Protein AF-A0A523JQK7-F1 (afdb_monomer)

pLDDT: mean 73.43, std 17.69, range [40.44, 92.81]

Structure (mmCIF, N/CA/C/O backbone):
data_AF-A0A523JQK7-F1
#
_entry.id   AF-A0A523JQK7-F1
#
loop_
_atom_site.group_PDB
_atom_site.id
_atom_site.type_symbol
_atom_site.label_atom_id
_atom_site.label_alt_id
_atom_site.label_comp_id
_atom_site.label_asym_id
_atom_site.label_entity_id
_atom_site.label_seq_id
_atom_site.pdbx_PDB_ins_code
_atom_site.Cartn_x
_atom_site.Cartn_y
_atom_site.Cartn_z
_atom_site.occupancy
_atom_site.B_iso_or_equiv
_atom_site.auth_seq_id
_atom_site.auth_comp_id
_atom_site.auth_asym_id
_atom_site.auth_atom_id
_atom_site.pdbx_PDB_model_num
ATOM 1 N N . MET A 1 1 ? 10.931 -3.585 10.293 1.00 52.03 1 MET A N 1
ATOM 2 C CA . MET A 1 1 ? 10.736 -2.629 9.185 1.00 52.03 1 MET A CA 1
ATOM 3 C C . MET A 1 1 ? 9.616 -3.220 8.362 1.00 52.03 1 MET A C 1
ATOM 5 O O . MET A 1 1 ? 9.779 -4.359 7.958 1.00 52.03 1 MET A O 1
ATOM 9 N N . ALA A 1 2 ? 8.467 -2.553 8.264 1.00 59.91 2 ALA A N 1
ATOM 10 C CA . ALA A 1 2 ? 7.361 -3.056 7.457 1.00 59.91 2 ALA A CA 1
ATOM 11 C C . ALA A 1 2 ? 7.669 -2.751 5.986 1.00 59.91 2 ALA A C 1
ATOM 13 O O . ALA A 1 2 ? 7.754 -1.583 5.600 1.00 59.91 2 ALA A O 1
ATOM 14 N N . ASP A 1 3 ? 7.920 -3.791 5.201 1.00 69.75 3 ASP A N 1
ATOM 15 C CA . ASP A 1 3 ? 8.023 -3.722 3.749 1.00 69.75 3 ASP A CA 1
ATOM 16 C C . ASP A 1 3 ? 6.620 -3.743 3.128 1.00 69.75 3 ASP A C 1
ATOM 18 O O . ASP A 1 3 ? 5.775 -4.565 3.486 1.00 69.75 3 ASP A O 1
ATOM 22 N N . PHE A 1 4 ? 6.341 -2.788 2.236 1.00 82.81 4 PHE A N 1
ATOM 23 C CA . PHE A 1 4 ? 5.102 -2.756 1.466 1.00 82.81 4 PHE A CA 1
ATOM 24 C C . PHE A 1 4 ? 5.418 -2.799 -0.024 1.00 82.81 4 PHE A C 1
ATOM 26 O O . PHE A 1 4 ? 6.168 -1.971 -0.549 1.00 82.81 4 PHE A O 1
ATOM 33 N N . SER A 1 5 ? 4.784 -3.737 -0.719 1.00 87.19 5 SER A N 1
ATOM 34 C CA . SER A 1 5 ? 4.940 -3.904 -2.158 1.00 87.19 5 SER A CA 1
ATOM 35 C C . SER A 1 5 ? 3.815 -3.187 -2.903 1.00 87.19 5 SER A C 1
ATOM 37 O O . SER A 1 5 ? 2.628 -3.436 -2.678 1.00 87.19 5 SER A O 1
ATOM 39 N N . CYS A 1 6 ? 4.172 -2.307 -3.839 1.00 87.81 6 CYS A N 1
ATOM 40 C CA . CYS A 1 6 ? 3.193 -1.602 -4.659 1.00 87.81 6 CYS A CA 1
ATOM 41 C C . CYS A 1 6 ? 2.404 -2.585 -5.547 1.00 87.81 6 CYS A C 1
ATOM 43 O O . CYS A 1 6 ? 3.012 -3.270 -6.371 1.00 87.81 6 CYS A O 1
ATOM 45 N N . PRO A 1 7 ? 1.061 -2.602 -5.507 1.00 85.50 7 PRO A N 1
ATOM 46 C CA . PRO A 1 7 ? 0.261 -3.470 -6.375 1.00 85.50 7 PRO A CA 1
ATOM 47 C C . PRO A 1 7 ? 0.261 -3.039 -7.852 1.00 85.50 7 PRO A C 1
ATOM 49 O O . PRO A 1 7 ? -0.216 -3.786 -8.701 1.00 85.50 7 PRO A O 1
ATOM 52 N N . VAL A 1 8 ? 0.769 -1.842 -8.173 1.00 91.38 8 VAL A N 1
ATOM 53 C CA . VAL A 1 8 ? 0.771 -1.291 -9.540 1.00 91.38 8 VAL A CA 1
ATOM 54 C C . VAL A 1 8 ? 2.057 -1.621 -10.290 1.00 91.38 8 VAL A C 1
ATOM 56 O O . VAL A 1 8 ? 2.006 -2.049 -11.438 1.00 91.38 8 VAL A O 1
ATOM 59 N N . CYS A 1 9 ? 3.213 -1.412 -9.657 1.00 92.75 9 CYS A N 1
ATOM 60 C CA . CYS A 1 9 ? 4.519 -1.627 -10.285 1.00 92.75 9 CYS A CA 1
ATOM 61 C C . CYS A 1 9 ? 5.340 -2.752 -9.647 1.00 92.75 9 CYS A C 1
ATOM 63 O O . CYS A 1 9 ? 6.454 -3.003 -10.097 1.00 92.75 9 CYS A O 1
ATOM 65 N N . SER A 1 10 ? 4.822 -3.397 -8.597 1.00 89.56 10 SER A N 1
ATOM 66 C CA . SER A 1 10 ? 5.521 -4.441 -7.836 1.00 89.56 10 SER A CA 1
ATOM 67 C C . SER A 1 10 ? 6.862 -3.995 -7.243 1.00 89.56 10 SER A C 1
ATOM 69 O O . SER A 1 10 ? 7.727 -4.823 -6.989 1.00 89.56 10 SER A O 1
ATOM 71 N 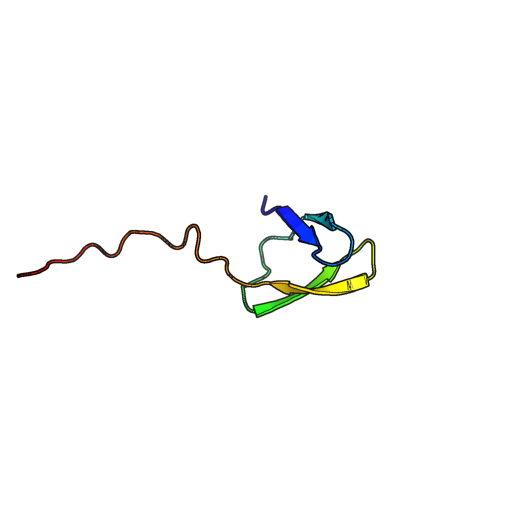N . ALA A 1 11 ? 7.044 -2.689 -7.025 1.00 89.44 11 ALA A N 1
ATOM 72 C CA . ALA A 1 11 ? 8.200 -2.158 -6.316 1.00 89.44 11 ALA A CA 1
ATOM 73 C C . ALA A 1 11 ? 7.957 -2.188 -4.804 1.00 89.44 11 ALA A C 1
ATOM 75 O O . ALA A 1 11 ? 6.916 -1.715 -4.341 1.00 89.44 11 ALA A O 1
ATOM 76 N N . ASP A 1 12 ? 8.929 -2.691 -4.052 1.00 88.06 12 ASP A N 1
ATOM 77 C CA . ASP A 1 12 ? 8.951 -2.612 -2.594 1.00 88.06 12 ASP A CA 1
ATOM 78 C C . ASP A 1 12 ? 9.454 -1.250 -2.130 1.00 88.06 12 ASP A C 1
ATOM 80 O O . ASP A 1 12 ? 10.459 -0.731 -2.627 1.00 88.06 12 ASP A O 1
ATOM 84 N N . PHE A 1 13 ? 8.753 -0.669 -1.163 1.00 85.62 13 PHE A N 1
ATOM 85 C CA . PHE A 1 13 ? 9.160 0.571 -0.523 1.00 85.62 13 PHE A CA 1
ATOM 86 C C . PHE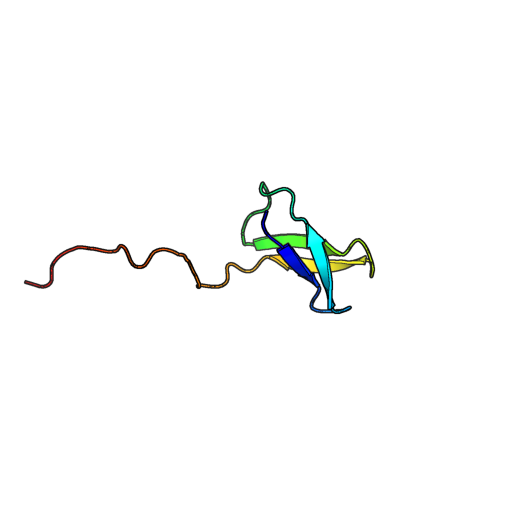 A 1 13 ? 8.942 0.502 0.993 1.00 85.62 13 PHE A C 1
ATOM 88 O O . PHE A 1 13 ? 8.008 -0.154 1.463 1.00 85.62 13 PHE A O 1
ATOM 95 N N . PRO A 1 14 ? 9.823 1.145 1.777 1.00 83.81 14 PRO A N 1
ATOM 96 C CA . PRO A 1 14 ? 9.690 1.167 3.223 1.00 83.81 14 PRO A CA 1
ATOM 97 C C . PRO A 1 14 ? 8.530 2.075 3.637 1.00 83.81 14 PRO A C 1
ATOM 99 O O . PRO A 1 14 ? 8.392 3.184 3.119 1.00 83.81 14 PRO A O 1
ATOM 102 N N . LEU A 1 15 ? 7.743 1.619 4.608 1.00 82.88 15 LEU A N 1
ATOM 103 C CA . LEU A 1 15 ? 6.830 2.472 5.369 1.00 82.88 15 LEU A CA 1
ATOM 104 C C . LEU A 1 15 ? 7.570 3.055 6.584 1.00 82.88 15 LEU A C 1
ATOM 106 O O . LEU A 1 15 ? 8.454 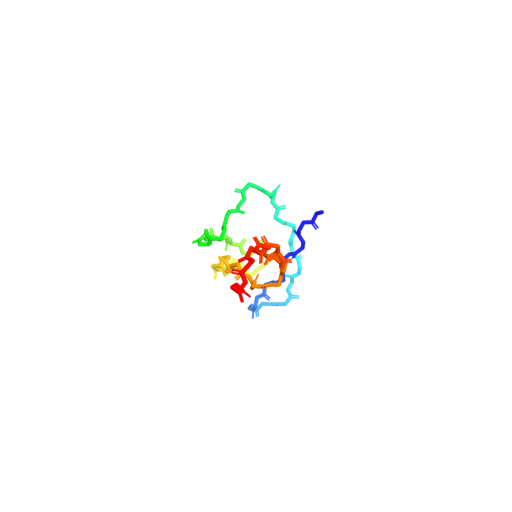2.392 7.142 1.00 82.88 15 LEU A O 1
ATOM 110 N N . SER A 1 16 ? 7.230 4.278 7.003 1.00 78.75 16 SER A N 1
ATOM 111 C CA . SER A 1 16 ? 7.869 4.916 8.174 1.00 78.75 16 SER A CA 1
ATOM 112 C C . SER A 1 16 ? 7.460 4.234 9.481 1.00 78.75 16 SER A C 1
ATOM 114 O O . SER A 1 16 ? 8.223 4.243 10.445 1.00 78.75 16 SER A O 1
ATOM 116 N N . GLY A 1 17 ? 6.307 3.560 9.481 1.00 75.69 17 GLY A N 1
ATOM 117 C CA . GLY A 1 17 ? 5.789 2.799 10.620 1.00 75.69 17 GLY A CA 1
ATOM 118 C C . GLY A 1 17 ? 4.806 3.583 11.490 1.00 75.69 17 GLY A C 1
ATOM 119 O O . GLY A 1 17 ? 4.231 3.001 12.407 1.00 75.69 17 GLY A O 1
ATOM 120 N N . ASP A 1 18 ? 4.577 4.858 11.175 1.00 78.50 18 ASP A N 1
ATOM 121 C CA . ASP A 1 18 ? 3.491 5.675 11.728 1.00 78.50 18 ASP A CA 1
ATOM 122 C C . ASP A 1 18 ? 2.209 5.558 10.883 1.00 78.50 18 ASP A C 1
ATOM 124 O O . ASP A 1 18 ? 1.115 5.904 11.337 1.00 78.50 18 ASP A O 1
ATOM 128 N N . GLU A 1 19 ? 2.324 5.053 9.652 1.00 81.38 19 GLU A N 1
ATOM 129 C CA . GLU A 1 19 ? 1.190 4.831 8.765 1.00 81.38 19 GLU A CA 1
ATOM 130 C C . GLU A 1 19 ? 0.267 3.724 9.294 1.00 81.38 19 GLU A C 1
ATOM 132 O O . GLU A 1 19 ? 0.681 2.600 9.589 1.00 81.38 19 GLU A O 1
ATOM 137 N N . GLN A 1 20 ? -1.023 4.040 9.387 1.00 76.25 20 GLN A N 1
ATOM 138 C CA . GLN A 1 20 ? -2.042 3.132 9.902 1.00 76.25 20 GLN A CA 1
ATOM 139 C C . GLN A 1 20 ? -2.829 2.462 8.775 1.00 76.25 20 GLN A C 1
ATOM 141 O O . GLN A 1 20 ? -2.892 2.925 7.636 1.00 76.25 20 GLN A O 1
ATOM 146 N N . ALA A 1 21 ? -3.501 1.361 9.105 1.00 79.06 21 ALA A N 1
ATOM 147 C CA . ALA A 1 21 ? -4.469 0.772 8.195 1.00 79.06 21 ALA A CA 1
ATOM 148 C C . ALA A 1 21 ? -5.587 1.778 7.872 1.00 79.06 21 ALA A C 1
ATOM 150 O O . ALA A 1 21 ? -6.201 2.353 8.768 1.00 79.06 21 ALA A O 1
ATOM 151 N N . GLY A 1 22 ? -5.867 1.949 6.586 1.00 81.19 22 GLY A N 1
ATOM 152 C CA . GLY A 1 22 ? -6.798 2.934 6.048 1.00 81.19 22 GLY A CA 1
ATOM 153 C C . GLY A 1 22 ? -6.119 4.167 5.455 1.00 81.19 22 GLY A C 1
ATOM 154 O O . GLY A 1 22 ? -6.777 4.858 4.671 1.00 81.19 22 GLY A O 1
ATOM 155 N N . ASP A 1 23 ? -4.842 4.398 5.775 1.00 85.00 23 ASP A N 1
ATOM 156 C CA . ASP A 1 23 ? -4.054 5.519 5.261 1.00 85.00 23 ASP A CA 1
ATOM 157 C C . ASP A 1 23 ? -3.753 5.365 3.759 1.00 85.00 23 ASP A C 1
ATOM 159 O O . ASP A 1 23 ? -3.723 4.251 3.214 1.00 85.00 23 ASP A O 1
ATOM 163 N N . GLU A 1 24 ? -3.579 6.497 3.077 1.00 87.50 24 GLU A N 1
ATOM 164 C CA . GLU A 1 24 ? -3.283 6.556 1.646 1.00 87.50 24 GLU A CA 1
ATOM 165 C C . GLU A 1 24 ? -1.820 6.953 1.454 1.00 87.50 24 GLU A C 1
ATOM 167 O O . GLU A 1 24 ? -1.417 8.080 1.732 1.00 87.50 24 GLU A O 1
ATOM 172 N N . VAL A 1 25 ? -1.029 6.014 0.942 1.00 87.69 25 VAL A N 1
ATOM 173 C CA . VAL A 1 25 ? 0.396 6.197 0.673 1.00 87.69 25 VAL A CA 1
ATOM 174 C C . VAL A 1 25 ? 0.649 6.214 -0.827 1.00 87.69 25 VAL A C 1
ATOM 176 O O . VAL A 1 25 ? -0.017 5.528 -1.600 1.00 87.69 25 VAL A O 1
ATOM 179 N N . PHE A 1 26 ? 1.644 6.975 -1.268 1.00 89.56 26 PHE A N 1
ATOM 180 C CA . PHE A 1 26 ? 2.010 7.050 -2.680 1.00 89.56 26 PHE A CA 1
ATOM 181 C C . PHE A 1 26 ? 3.284 6.259 -2.929 1.00 89.56 26 PHE A C 1
ATOM 183 O O . PHE A 1 26 ? 4.285 6.437 -2.237 1.00 89.56 26 PHE A O 1
ATOM 190 N N . CYS A 1 27 ? 3.268 5.404 -3.948 1.00 89.25 27 CYS A N 1
ATOM 191 C CA . CYS A 1 27 ? 4.476 4.697 -4.347 1.00 89.25 27 CYS A CA 1
ATOM 192 C C . CYS A 1 27 ? 5.502 5.689 -4.913 1.00 89.25 27 CYS A C 1
ATOM 194 O O . CYS A 1 27 ? 5.246 6.326 -5.933 1.00 89.25 27 CYS A O 1
ATOM 196 N N . SER A 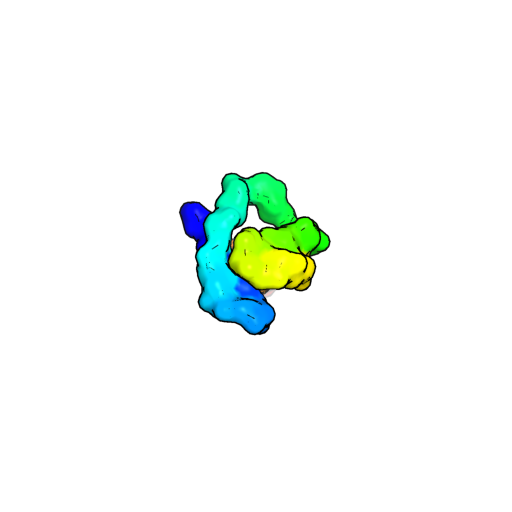1 28 ? 6.696 5.752 -4.328 1.00 88.56 28 SER A N 1
ATOM 197 C CA . SER A 1 28 ? 7.783 6.639 -4.776 1.00 88.56 28 SER A CA 1
ATOM 198 C C . SER A 1 28 ? 8.337 6.321 -6.173 1.00 88.56 28 SER A C 1
ATOM 200 O O . SER A 1 28 ? 9.116 7.099 -6.714 1.00 88.56 28 SER A O 1
ATOM 202 N N . TYR A 1 29 ? 7.966 5.174 -6.753 1.00 91.25 29 TYR A N 1
ATOM 203 C CA . TYR A 1 29 ? 8.441 4.730 -8.067 1.00 91.25 29 TYR A CA 1
ATOM 204 C C . TYR A 1 29 ? 7.461 5.058 -9.192 1.00 91.25 29 TYR A C 1
ATOM 206 O O . TYR A 1 29 ? 7.857 5.588 -10.225 1.00 91.25 29 TYR A O 1
ATOM 214 N N . CYS A 1 30 ? 6.183 4.710 -9.015 1.00 92.81 30 CYS A N 1
ATOM 215 C CA . CYS A 1 30 ? 5.154 4.892 -10.044 1.00 92.81 30 CYS A CA 1
ATOM 216 C C . CYS A 1 30 ? 4.168 6.023 -9.734 1.00 92.81 30 CYS A C 1
ATOM 218 O O . CYS A 1 30 ? 3.295 6.304 -10.552 1.00 92.81 30 CYS A O 1
ATOM 220 N N . ASN A 1 31 ? 4.282 6.655 -8.561 1.00 89.88 31 ASN A N 1
ATOM 221 C CA . ASN A 1 31 ? 3.377 7.694 -8.072 1.00 89.88 31 ASN A CA 1
ATOM 222 C C . ASN A 1 31 ? 1.903 7.269 -7.962 1.00 89.88 31 ASN A C 1
ATOM 224 O O . ASN A 1 31 ? 1.023 8.120 -7.836 1.00 89.88 31 ASN A O 1
ATOM 228 N N . ALA A 1 32 ? 1.618 5.964 -7.977 1.00 89.62 32 ALA A N 1
ATOM 229 C CA . ALA A 1 32 ? 0.263 5.466 -7.816 1.00 89.62 32 ALA A CA 1
ATOM 230 C C . ALA A 1 32 ? -0.196 5.553 -6.346 1.00 89.62 32 ALA A C 1
ATOM 232 O O . ALA A 1 32 ? 0.584 5.199 -5.449 1.00 89.62 32 ALA A O 1
ATOM 233 N N . PRO A 1 33 ? -1.452 5.970 -6.093 1.00 88.62 33 PRO A N 1
ATOM 234 C CA . PRO A 1 33 ? -2.046 5.937 -4.763 1.00 88.62 33 PRO A CA 1
ATOM 235 C C . PRO A 1 33 ? -2.292 4.485 -4.346 1.00 88.62 33 PRO A C 1
ATOM 237 O O . PRO A 1 33 ? -2.932 3.707 -5.058 1.00 88.62 33 PRO A O 1
ATOM 240 N N . CYS A 1 34 ? -1.763 4.113 -3.190 1.00 85.06 34 CYS A N 1
ATOM 241 C CA . CYS A 1 34 ? -1.904 2.803 -2.578 1.00 85.06 34 CYS A CA 1
ATOM 242 C C . CYS A 1 34 ? -2.588 2.983 -1.226 1.00 85.06 34 CYS A C 1
ATOM 244 O O . CYS A 1 34 ? -2.203 3.836 -0.432 1.00 85.06 34 CYS A O 1
ATOM 246 N N . ARG A 1 35 ? -3.599 2.166 -0.941 1.00 85.31 35 ARG A N 1
ATOM 247 C CA . ARG A 1 35 ? -4.298 2.228 0.340 1.00 85.31 35 ARG A CA 1
ATOM 248 C C . ARG A 1 35 ? -3.806 1.114 1.242 1.00 85.31 35 ARG A C 1
ATOM 250 O O . ARG A 1 35 ? -3.869 -0.054 0.855 1.00 85.31 35 ARG A O 1
ATOM 257 N N . LEU A 1 36 ? -3.328 1.468 2.429 1.00 83.81 36 LEU A N 1
ATOM 258 C CA . LEU A 1 36 ? -2.867 0.483 3.396 1.00 83.81 36 LEU A CA 1
ATOM 259 C C . LEU A 1 36 ? -4.070 -0.282 3.935 1.00 83.81 36 LEU A C 1
ATOM 261 O O . LEU A 1 36 ? -4.915 0.261 4.642 1.00 83.81 36 LEU A O 1
ATOM 265 N N . THR A 1 37 ? -4.168 -1.561 3.605 1.00 76.06 37 THR A N 1
ATOM 266 C CA . THR A 1 37 ? -5.152 -2.456 4.210 1.00 76.06 37 THR A CA 1
ATOM 267 C C . THR A 1 37 ? -4.457 -3.272 5.283 1.00 76.06 37 THR A C 1
ATOM 269 O O . THR A 1 37 ? -3.412 -3.863 5.013 1.00 76.06 37 THR A O 1
ATOM 272 N N . ARG A 1 38 ? -5.034 -3.360 6.487 1.00 65.44 38 ARG A N 1
ATOM 273 C CA . ARG A 1 38 ? -4.576 -4.346 7.471 1.00 65.44 38 ARG A CA 1
ATOM 274 C C . ARG A 1 38 ? -4.854 -5.726 6.887 1.00 65.44 38 ARG A C 1
ATOM 276 O O . ARG A 1 38 ? -6.003 -6.162 6.864 1.00 65.44 38 ARG A O 1
ATOM 283 N N . SER A 1 39 ? -3.828 -6.403 6.389 1.00 56.44 39 SER A N 1
ATOM 284 C CA . SER A 1 39 ? -3.936 -7.836 6.142 1.00 56.44 39 SER A CA 1
ATOM 285 C C . SER A 1 39 ? -4.216 -8.499 7.496 1.00 56.44 39 SER A C 1
ATOM 287 O O . SER A 1 39 ? -3.500 -8.208 8.453 1.00 56.44 39 SER A O 1
ATOM 289 N N . PRO A 1 40 ? -5.235 -9.364 7.635 1.00 48.50 40 PRO A N 1
ATOM 290 C CA . PRO A 1 40 ? -5.592 -10.005 8.908 1.00 48.50 40 PRO A CA 1
ATOM 291 C C . PRO A 1 40 ? -4.570 -11.061 9.372 1.00 48.50 40 PRO A C 1
ATOM 293 O O . PRO A 1 40 ? -4.901 -11.982 10.110 1.00 48.50 40 PRO A O 1
ATOM 296 N N . LYS A 1 41 ? -3.317 -10.960 8.935 1.00 49.06 41 LYS A N 1
ATOM 297 C CA . LYS A 1 41 ? -2.237 -11.863 9.305 1.00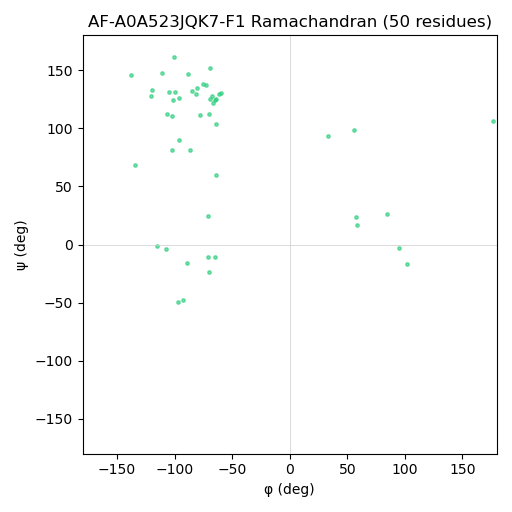 49.06 41 LYS A CA 1
ATOM 298 C C . LYS A 1 41 ? -1.418 -11.113 10.350 1.00 49.06 41 LYS A C 1
ATOM 300 O O . LYS A 1 41 ? -0.848 -10.086 10.022 1.00 49.06 41 LYS A O 1
ATOM 305 N N . GLU A 1 42 ? -1.464 -11.571 11.599 1.00 46.47 42 GLU 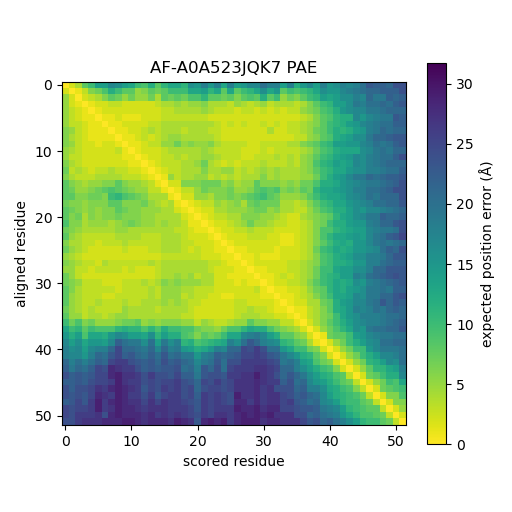A N 1
ATOM 306 C CA . GLU A 1 42 ? -0.813 -10.952 12.774 1.00 46.47 42 GLU A CA 1
ATOM 307 C C . GLU A 1 42 ? -1.601 -9.817 13.460 1.00 46.47 42 GLU A C 1
ATOM 309 O O . GLU A 1 42 ? -1.047 -8.993 14.182 1.00 46.47 42 GLU A O 1
ATOM 314 N N . ALA A 1 43 ? -2.931 -9.811 13.345 1.00 41.66 43 ALA A N 1
ATOM 315 C CA . ALA A 1 43 ? -3.744 -9.470 14.512 1.00 41.66 43 ALA A CA 1
ATOM 316 C C . ALA A 1 43 ? -3.949 -10.774 15.286 1.00 41.66 43 ALA A C 1
ATOM 318 O O . ALA A 1 43 ? -4.911 -11.490 15.042 1.00 41.66 43 ALA A O 1
ATOM 319 N N . ASP A 1 44 ? -2.942 -11.127 16.079 1.00 40.88 44 ASP A N 1
ATOM 320 C CA . ASP A 1 44 ? -3.121 -11.773 17.372 1.00 40.88 44 ASP A CA 1
ATOM 321 C C . ASP A 1 44 ? -4.329 -12.725 17.479 1.00 40.88 44 ASP A C 1
ATOM 323 O O . ASP A 1 44 ? -5.448 -12.347 17.824 1.00 40.88 44 ASP A O 1
ATOM 327 N N . CYS A 1 45 ? -4.064 -14.006 17.224 1.00 40.44 45 CYS A N 1
ATOM 328 C CA . CYS A 1 45 ? -4.786 -15.107 17.845 1.00 40.44 45 CYS A CA 1
ATOM 329 C C . CYS A 1 45 ? -4.543 -15.096 19.373 1.00 40.44 45 CYS A C 1
ATOM 331 O O . CYS A 1 45 ? -4.018 -16.071 19.904 1.00 40.44 45 CYS A O 1
ATOM 333 N N . ALA A 1 46 ? -4.899 -14.015 20.071 1.00 41.28 46 ALA A N 1
ATOM 334 C CA . ALA A 1 46 ? -5.077 -13.987 21.519 1.00 41.28 46 ALA A CA 1
ATOM 335 C C . ALA A 1 46 ? -6.385 -13.251 21.850 1.00 41.28 46 ALA A C 1
ATOM 337 O O . ALA A 1 46 ? -6.435 -12.170 22.424 1.00 41.28 46 ALA A O 1
ATOM 338 N N . LEU A 1 47 ? -7.496 -13.885 21.485 1.00 48.97 47 LEU A N 1
ATOM 339 C CA . LEU A 1 47 ? -8.666 -13.856 22.352 1.00 48.97 47 LEU A CA 1
ATOM 340 C C . LEU A 1 47 ? -8.695 -15.216 23.054 1.00 48.97 47 LEU A C 1
ATOM 342 O O . LEU A 1 47 ? -9.361 -16.148 22.607 1.00 48.97 47 LEU A O 1
ATOM 346 N N . GLU A 1 48 ? -7.893 -15.354 24.1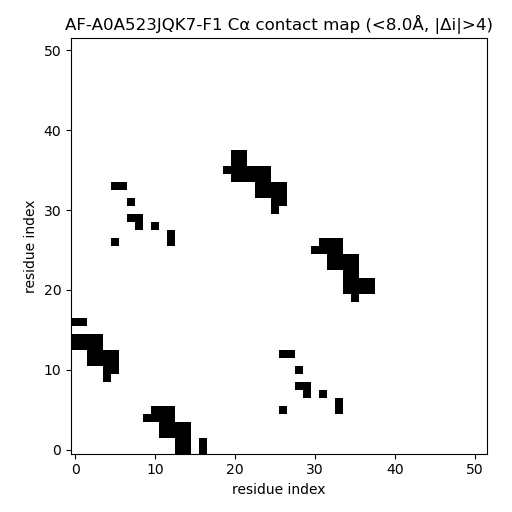13 1.00 54.06 48 GLU A N 1
ATOM 347 C CA . GLU A 1 48 ? -8.305 -16.218 25.219 1.00 54.06 48 GLU A CA 1
ATOM 348 C C . GLU A 1 48 ? -9.554 -15.567 25.823 1.00 54.06 48 GLU A C 1
ATOM 350 O O . GLU A 1 48 ? -9.521 -14.377 26.115 1.00 54.06 48 GLU A O 1
ATOM 355 N N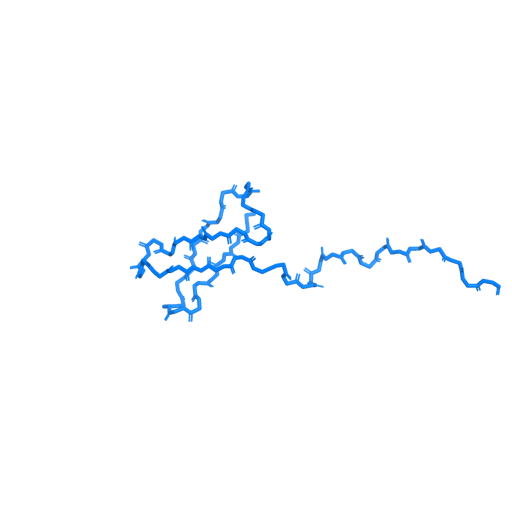 . GLU A 1 49 ? -10.658 -16.314 25.910 1.00 48.88 49 GLU A N 1
ATOM 356 C CA . GLU A 1 49 ? -11.477 -16.482 27.121 1.00 48.88 49 GLU A CA 1
ATOM 357 C C . GLU A 1 49 ? -12.717 -17.357 26.820 1.00 48.88 49 GLU A C 1
ATOM 359 O O . GLU A 1 49 ? -13.660 -16.956 26.142 1.00 48.88 49 GLU A O 1
ATOM 364 N N . ASP A 1 50 ? -12.628 -18.592 27.331 1.00 52.66 50 ASP A N 1
ATOM 365 C CA . ASP A 1 50 ? -13.668 -19.382 28.006 1.00 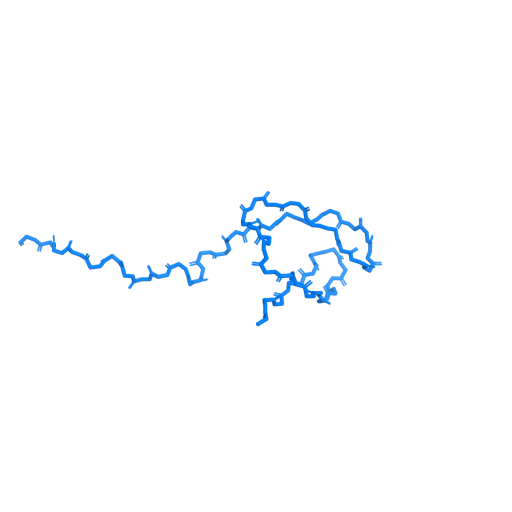52.66 50 ASP A CA 1
ATOM 366 C C . ASP A 1 50 ? -15.011 -19.661 27.290 1.00 52.66 50 ASP A C 1
ATOM 368 O O . ASP A 1 50 ? -15.971 -18.894 27.351 1.00 52.66 50 ASP A O 1
ATOM 372 N N . PHE A 1 51 ? -15.118 -20.856 26.693 1.00 46.88 51 PHE A N 1
ATOM 373 C CA . PHE A 1 51 ? -16.408 -21.508 26.448 1.00 46.88 51 PHE A CA 1
ATOM 374 C C . PHE A 1 51 ? -16.699 -22.504 27.584 1.00 46.88 51 PHE A C 1
ATOM 376 O O . PHE A 1 51 ? -16.307 -23.663 27.473 1.00 46.88 51 PHE A O 1
ATOM 383 N N . GLY A 1 52 ? -17.364 -22.003 28.635 1.00 47.47 52 GLY A N 1
ATOM 384 C CA . GLY A 1 52 ? -18.431 -22.638 29.439 1.00 47.47 52 GLY A CA 1
ATOM 385 C C . GLY A 1 52 ? -18.299 -24.087 29.899 1.00 47.47 52 GLY A C 1
ATOM 386 O O . GLY A 1 52 ? -18.400 -24.989 29.039 1.00 47.47 52 GLY A O 1
#

Mean predicted aligned error: 10.47 Å

Nearest PDB structures (foldseek):
  3vpb-assembly1_F  TM=7.103E-01  e=5.990E-02  Sulfurisphaera tokodaii str. 7
  2nb9-assembly1_A  TM=6.567E-01  e=9.697E-02  Caulobacter vibrioides CB15
  5k2m-assembly1_F  TM=6.668E-01  e=2.722E-01  Thermococcus kodakarensis KOD1

Solvent-accessible surface area (backbone atoms only — not comparable to full-atom values): 3731 Å² total; per-residue (Å²): 132,60,77,44,66,38,91,85,78,68,50,73,44,80,56,94,74,82,79,49,70,72,39,80,46,65,40,94,84,79,67,46,84,41,69,40,67,73,65,85,74,84,69,66,98,70,81,84,78,84,88,130

Foldseek 3Di:
DDWDADPPPRDIDDDPPPDDQQDWDADPPPRDIDGHHPDPPPPDPPPDDDDD

Radius of gyration: 15.09 Å; Cα contacts (8 Å, |Δi|>4): 57; chains: 1; bounding box: 29×30×40 Å

Secondary structure (DSSP, 8-state):
--EEE-TTT--EEE--S-PPTT-EEE-TTT--EEE----SSSS-S-------

Sequence (52 aa):
MADFSCPVCSADFPLSGDEQAGDEVFCSYCNAPCRLTRSPKEADCALEEDFG